Protein AF-A0AA96HIZ6-F1 (afdb_monomer_lite)

Radius of gyration: 27.11 Å; chains: 1; bounding box: 62×23×83 Å

Structure (mmCIF, N/CA/C/O backbone):
data_AF-A0AA96HIZ6-F1
#
_entry.id   AF-A0AA96HIZ6-F1
#
loop_
_atom_site.group_PDB
_atom_site.id
_atom_site.type_symbol
_atom_site.label_atom_id
_atom_site.label_alt_id
_atom_site.label_comp_id
_atom_site.label_asym_id
_atom_site.label_entity_id
_atom_site.label_seq_id
_atom_site.pdbx_PDB_ins_code
_atom_site.Cartn_x
_atom_site.Cartn_y
_atom_site.Cartn_z
_atom_site.occupancy
_atom_site.B_iso_or_equiv
_atom_site.auth_seq_id
_atom_site.auth_comp_id
_atom_site.auth_asym_id
_atom_site.auth_atom_id
_atom_site.pdbx_PDB_model_num
ATOM 1 N N . MET A 1 1 ? 24.912 2.355 -43.240 1.00 59.06 1 MET A N 1
ATOM 2 C CA . MET A 1 1 ? 25.514 1.805 -41.997 1.00 59.06 1 MET A CA 1
ATOM 3 C C . MET A 1 1 ? 25.104 2.611 -40.773 1.00 59.06 1 MET A C 1
ATOM 5 O O . MET A 1 1 ? 24.797 1.996 -39.764 1.00 59.06 1 MET A O 1
ATOM 9 N N . PHE A 1 2 ? 25.044 3.943 -40.874 1.00 67.19 2 PHE A N 1
ATOM 10 C CA . PHE A 1 2 ? 24.600 4.823 -39.789 1.00 67.19 2 PHE A CA 1
ATOM 11 C C . PHE A 1 2 ? 23.153 4.542 -39.335 1.00 67.19 2 PHE A C 1
ATOM 13 O O . PHE A 1 2 ? 22.926 4.392 -38.144 1.00 67.19 2 PHE A O 1
ATOM 20 N N . ASP A 1 3 ? 22.214 4.314 -40.262 1.00 68.44 3 ASP A N 1
ATOM 21 C CA . ASP A 1 3 ? 20.820 3.979 -39.903 1.00 68.44 3 ASP A CA 1
ATOM 22 C C . ASP A 1 3 ? 20.693 2.663 -39.122 1.00 68.44 3 ASP A C 1
ATOM 24 O O . ASP A 1 3 ? 19.996 2.606 -38.117 1.00 68.44 3 ASP A O 1
ATOM 28 N N . LYS A 1 4 ? 21.451 1.624 -39.504 1.00 69.12 4 LYS A N 1
ATOM 29 C CA . LYS A 1 4 ? 21.517 0.360 -38.744 1.00 69.12 4 LYS A CA 1
ATOM 30 C C . LYS A 1 4 ? 22.138 0.537 -37.359 1.00 69.12 4 LYS A C 1
ATOM 32 O O . LYS A 1 4 ? 21.754 -0.168 -36.433 1.00 69.12 4 LYS A O 1
ATOM 37 N N . PHE A 1 5 ? 23.102 1.447 -37.221 1.00 73.06 5 PHE A N 1
ATOM 38 C CA . PHE A 1 5 ? 23.709 1.774 -35.933 1.00 73.06 5 PHE A CA 1
ATOM 39 C C . PHE A 1 5 ? 22.720 2.527 -35.031 1.00 73.06 5 PHE A C 1
ATOM 41 O O . PHE A 1 5 ? 22.617 2.214 -33.848 1.00 73.06 5 PHE A O 1
ATOM 48 N N . ILE A 1 6 ? 21.935 3.452 -35.595 1.00 73.31 6 ILE A N 1
ATOM 49 C CA . ILE A 1 6 ? 20.859 4.152 -34.882 1.00 73.31 6 ILE A CA 1
ATOM 50 C C . ILE A 1 6 ? 19.744 3.178 -34.473 1.00 73.31 6 ILE A C 1
ATOM 52 O O . ILE A 1 6 ? 19.342 3.194 -33.313 1.00 73.31 6 ILE A O 1
ATOM 56 N N . GLU A 1 7 ? 19.292 2.282 -35.357 1.00 71.06 7 GLU A N 1
ATOM 57 C CA . GLU A 1 7 ? 18.297 1.247 -35.022 1.00 71.06 7 GLU A CA 1
ATOM 58 C C . GLU A 1 7 ? 18.797 0.278 -33.942 1.00 71.06 7 GLU A C 1
ATOM 60 O O . GLU A 1 7 ? 18.064 -0.040 -33.006 1.00 71.06 7 GLU A O 1
ATOM 65 N N . GLN A 1 8 ? 20.050 -0.183 -34.031 1.00 66.44 8 GLN A N 1
ATOM 66 C CA . GLN A 1 8 ? 20.644 -1.042 -33.003 1.00 66.44 8 GLN A CA 1
ATOM 67 C C . GLN A 1 8 ? 20.791 -0.316 -31.667 1.00 66.44 8 GLN A C 1
ATOM 69 O O . GLN A 1 8 ? 20.529 -0.911 -30.626 1.00 66.44 8 GLN A O 1
ATOM 74 N N . SER A 1 9 ? 21.164 0.965 -31.685 1.00 71.00 9 SER A N 1
ATOM 75 C CA . SER A 1 9 ? 21.255 1.780 -30.477 1.00 71.00 9 SER A CA 1
ATOM 76 C C . SER A 1 9 ? 19.879 1.984 -29.835 1.00 71.00 9 SER A C 1
ATOM 78 O O . SER A 1 9 ? 19.724 1.745 -28.641 1.00 71.00 9 SER A O 1
ATOM 80 N N . GLN A 1 10 ? 18.851 2.323 -30.619 1.00 68.88 10 GLN A N 1
ATOM 81 C CA . GLN A 1 10 ? 17.479 2.457 -30.119 1.00 68.88 10 GLN A CA 1
ATOM 82 C C . GLN A 1 10 ? 16.937 1.141 -29.543 1.00 68.88 10 GLN A C 1
ATOM 84 O O . GLN A 1 10 ? 16.339 1.148 -28.469 1.00 68.88 10 GLN A O 1
ATOM 89 N N . ASN A 1 11 ? 17.176 0.007 -30.207 1.00 75.44 11 ASN A N 1
ATOM 90 C CA . ASN A 1 11 ? 16.756 -1.302 -29.701 1.00 75.44 11 ASN A CA 1
ATOM 91 C C . ASN A 1 11 ? 17.553 -1.748 -28.464 1.00 75.44 11 ASN A C 1
ATOM 93 O O . ASN A 1 11 ? 16.991 -2.419 -27.606 1.00 75.44 11 ASN A O 1
ATOM 97 N N . ALA A 1 12 ? 18.817 -1.338 -28.324 1.00 74.25 12 ALA A N 1
ATOM 98 C CA . AL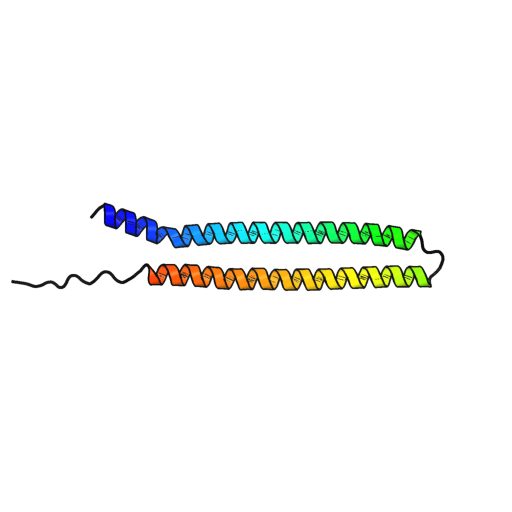A A 1 12 ? 19.623 -1.625 -27.138 1.00 74.25 12 ALA A CA 1
ATOM 99 C C . ALA A 1 12 ? 19.154 -0.855 -25.889 1.00 74.25 12 ALA A C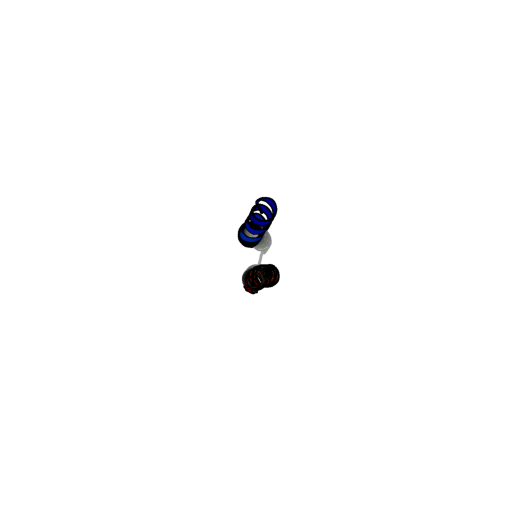 1
ATOM 101 O O . ALA A 1 12 ? 19.294 -1.357 -24.776 1.00 74.25 12 ALA A O 1
ATOM 102 N N . PHE A 1 13 ? 18.575 0.341 -26.055 1.00 80.75 13 PHE A N 1
ATOM 103 C CA . PHE A 1 13 ? 18.064 1.145 -24.936 1.00 80.75 13 PHE A CA 1
ATOM 104 C C . PHE A 1 13 ? 16.595 0.877 -24.583 1.00 80.75 13 PHE A C 1
ATOM 106 O O . PHE A 1 13 ? 16.171 1.225 -23.480 1.00 80.75 13 PHE A O 1
ATOM 113 N N . LYS A 1 14 ? 15.815 0.238 -25.466 1.00 81.31 14 LYS A N 1
ATOM 114 C CA . LYS A 1 14 ? 14.407 -0.118 -25.197 1.00 81.31 14 LYS A CA 1
ATOM 115 C C . LYS A 1 14 ? 14.203 -0.876 -23.876 1.00 81.31 14 LYS A C 1
ATOM 117 O O . LYS A 1 14 ? 13.396 -0.399 -23.084 1.00 81.31 14 LYS A O 1
ATOM 122 N N . PRO A 1 15 ? 14.962 -1.948 -23.567 1.00 83.12 15 PRO A N 1
ATOM 123 C CA . PRO A 1 15 ? 14.779 -2.684 -22.317 1.00 83.12 15 PRO A CA 1
ATOM 124 C C . PRO A 1 15 ? 15.026 -1.810 -21.084 1.00 83.12 15 PRO A C 1
ATOM 126 O O . PRO A 1 15 ? 14.335 -1.928 -20.080 1.00 83.12 15 PRO A O 1
ATOM 129 N N . VAL A 1 16 ? 15.983 -0.879 -21.163 1.00 85.12 16 VAL A N 1
ATOM 130 C CA . VAL A 1 16 ? 16.275 0.058 -20.068 1.00 85.12 16 VAL A CA 1
ATOM 131 C C . VAL A 1 16 ? 15.113 1.029 -19.858 1.00 85.12 16 VAL A C 1
ATOM 133 O O . VAL A 1 16 ? 14.690 1.236 -18.723 1.00 85.12 16 VAL A O 1
ATOM 136 N N . ASN A 1 17 ? 14.558 1.588 -20.936 1.00 85.12 17 ASN A N 1
ATOM 137 C CA . ASN A 1 17 ? 13.400 2.480 -20.851 1.00 85.12 17 ASN A CA 1
ATOM 138 C C . ASN A 1 17 ? 12.158 1.760 -20.304 1.00 85.12 17 ASN A C 1
ATOM 140 O O . ASN A 1 17 ? 11.428 2.325 -19.491 1.00 85.12 17 ASN A O 1
ATOM 144 N N . GLU A 1 18 ? 11.937 0.510 -20.712 1.00 85.94 18 GLU A N 1
ATOM 145 C CA . GLU A 1 18 ? 10.835 -0.323 -20.221 1.00 85.94 18 GLU A CA 1
ATOM 146 C C . GLU A 1 18 ? 10.987 -0.657 -18.731 1.00 85.94 18 GLU A C 1
ATOM 148 O O . GLU A 1 18 ? 10.014 -0.558 -17.988 1.00 85.94 18 GLU A O 1
ATOM 153 N N . LEU A 1 19 ? 12.205 -0.948 -18.258 1.00 87.69 19 LEU A N 1
ATOM 154 C CA . LEU A 1 19 ? 12.481 -1.153 -16.830 1.00 87.69 19 LEU A CA 1
ATOM 155 C C . LEU A 1 19 ? 12.267 0.119 -15.997 1.00 87.69 19 LEU A C 1
ATOM 157 O O . LEU A 1 19 ? 11.739 0.045 -14.887 1.00 87.69 19 LEU A O 1
ATOM 161 N N . VAL A 1 20 ? 12.647 1.291 -16.516 1.00 88.06 20 VAL A N 1
ATOM 162 C CA . VAL A 1 20 ? 12.374 2.574 -15.846 1.00 88.06 20 VAL A CA 1
ATOM 163 C C . VAL A 1 20 ? 10.867 2.808 -15.743 1.00 88.06 20 VAL A C 1
ATOM 165 O O . VAL A 1 20 ? 10.375 3.118 -14.659 1.00 88.06 20 VAL A O 1
ATOM 168 N N . ALA A 1 21 ? 10.127 2.596 -16.834 1.00 88.88 21 ALA A N 1
ATOM 169 C CA . ALA A 1 21 ? 8.673 2.729 -16.839 1.00 88.88 21 ALA A CA 1
ATOM 170 C C . ALA A 1 21 ? 7.993 1.732 -15.883 1.00 88.88 21 ALA A C 1
ATOM 172 O O . ALA A 1 21 ? 7.037 2.095 -15.195 1.00 88.88 21 ALA A O 1
ATOM 173 N N . LEU A 1 22 ? 8.499 0.496 -15.807 1.00 88.81 22 LEU A N 1
ATOM 174 C CA . LEU A 1 22 ? 8.024 -0.521 -14.871 1.00 88.81 22 LEU A CA 1
ATOM 175 C C . LEU A 1 22 ? 8.231 -0.080 -13.417 1.00 88.81 22 LEU A C 1
ATOM 177 O O . LEU A 1 22 ? 7.284 -0.120 -12.636 1.00 88.81 22 LEU A O 1
ATOM 181 N N . ASN A 1 23 ? 9.424 0.405 -13.062 1.00 86.62 23 ASN A N 1
ATOM 182 C CA . ASN A 1 23 ? 9.706 0.901 -11.712 1.00 86.62 23 ASN A CA 1
ATOM 183 C C . ASN A 1 23 ? 8.802 2.075 -11.321 1.00 86.62 23 ASN A C 1
ATOM 185 O O . ASN A 1 23 ? 8.308 2.110 -10.195 1.00 86.62 23 ASN A O 1
ATOM 189 N N . THR A 1 24 ? 8.561 3.021 -12.236 1.00 91.31 24 THR A N 1
ATOM 190 C CA . THR A 1 24 ? 7.643 4.141 -11.984 1.00 91.31 24 THR A CA 1
ATOM 191 C C . THR A 1 24 ? 6.228 3.644 -11.704 1.00 91.31 24 THR A C 1
ATOM 193 O O . THR A 1 24 ? 5.651 4.033 -10.694 1.00 91.31 24 THR A O 1
ATOM 196 N N . LYS A 1 25 ? 5.700 2.731 -12.528 1.00 90.12 25 LYS A N 1
ATOM 197 C CA . LYS A 1 25 ? 4.364 2.152 -12.314 1.00 90.12 25 LYS A CA 1
ATOM 198 C C . LYS A 1 25 ? 4.248 1.404 -10.991 1.00 90.12 25 LYS A C 1
ATOM 200 O O . LYS A 1 25 ? 3.267 1.580 -10.280 1.00 90.12 25 LYS A O 1
ATOM 205 N N . VAL A 1 26 ? 5.244 0.587 -10.649 1.00 90.81 26 VAL A N 1
ATOM 206 C CA . VAL A 1 26 ? 5.262 -0.147 -9.374 1.00 90.81 26 VAL A CA 1
ATOM 207 C C . VAL A 1 26 ? 5.268 0.828 -8.200 1.00 90.81 26 VAL A C 1
ATOM 209 O O . VAL A 1 26 ? 4.546 0.627 -7.228 1.00 90.81 26 VAL A O 1
ATOM 212 N N . PHE A 1 27 ? 6.045 1.908 -8.290 1.00 91.12 27 PHE A N 1
ATOM 213 C CA . PHE A 1 27 ? 6.070 2.935 -7.255 1.00 91.12 27 PHE A CA 1
ATOM 214 C C . PHE A 1 27 ? 4.724 3.661 -7.120 1.00 91.12 27 PHE A C 1
ATOM 216 O O . PHE A 1 27 ? 4.258 3.860 -6.000 1.00 91.12 27 PHE A O 1
ATOM 223 N N . GLU A 1 28 ? 4.086 4.020 -8.236 1.00 92.06 28 GLU A N 1
ATOM 224 C CA . GLU A 1 28 ? 2.743 4.612 -8.251 1.00 92.06 28 GLU A CA 1
ATOM 225 C C . GLU A 1 28 ? 1.711 3.672 -7.609 1.00 92.06 28 GLU A C 1
ATOM 227 O O . GLU A 1 28 ? 1.000 4.085 -6.695 1.00 92.06 28 GLU A O 1
ATOM 232 N N . GLU A 1 29 ? 1.692 2.394 -7.997 1.00 91.50 29 GLU A N 1
ATOM 233 C CA . GLU A 1 29 ? 0.768 1.393 -7.445 1.00 91.50 29 GLU A CA 1
ATOM 234 C C . GLU A 1 29 ? 0.985 1.182 -5.936 1.00 91.50 29 GLU A C 1
ATOM 236 O O . GLU A 1 29 ? 0.025 1.135 -5.163 1.00 91.50 29 GLU A O 1
ATOM 241 N N . VAL A 1 30 ? 2.242 1.106 -5.481 1.00 90.00 30 VAL A N 1
ATOM 242 C CA . VAL A 1 30 ? 2.571 0.996 -4.050 1.00 90.00 30 VAL A CA 1
ATOM 243 C C . VAL A 1 30 ? 2.141 2.250 -3.288 1.00 90.00 30 VAL A C 1
ATOM 245 O O . VAL A 1 30 ? 1.566 2.136 -2.203 1.00 90.00 30 VAL A O 1
ATOM 248 N N . ALA A 1 31 ? 2.377 3.441 -3.841 1.00 91.31 31 ALA A N 1
ATOM 249 C CA . ALA A 1 31 ? 1.970 4.698 -3.221 1.00 91.31 31 ALA A CA 1
ATOM 250 C C . ALA A 1 31 ? 0.440 4.798 -3.090 1.00 91.31 31 ALA A C 1
ATOM 252 O O . ALA A 1 31 ? -0.068 5.211 -2.043 1.00 91.31 31 ALA A O 1
ATOM 253 N N . GLU A 1 32 ? -0.306 4.377 -4.114 1.00 92.12 32 GLU A N 1
ATOM 254 C CA . GLU A 1 32 ? -1.768 4.306 -4.074 1.00 92.12 32 GLU A CA 1
ATOM 255 C C . GLU A 1 32 ? -2.266 3.306 -3.026 1.00 92.12 32 GLU A C 1
ATOM 257 O O . GLU A 1 32 ? -3.116 3.660 -2.202 1.00 92.12 32 GLU A O 1
ATOM 262 N N . LYS A 1 33 ? -1.697 2.094 -2.982 1.00 90.75 33 LYS A N 1
ATOM 263 C CA . LYS A 1 33 ? -2.045 1.070 -1.982 1.00 90.75 33 LYS A CA 1
ATOM 264 C C . LYS A 1 33 ? -1.745 1.538 -0.556 1.00 90.75 33 LYS A C 1
ATOM 266 O O . LYS A 1 33 ? -2.592 1.388 0.324 1.00 90.75 33 LYS A O 1
ATOM 271 N N . GLN A 1 34 ? -0.598 2.182 -0.322 1.00 88.12 34 GLN A N 1
ATOM 272 C CA . GLN A 1 34 ? -0.246 2.747 0.985 1.00 88.12 34 GLN A CA 1
ATOM 273 C C . GLN A 1 34 ? -1.218 3.858 1.406 1.00 88.12 34 GLN A C 1
ATOM 275 O O . GLN A 1 34 ? -1.654 3.899 2.560 1.00 88.12 34 GLN A O 1
ATOM 280 N N . LYS A 1 35 ? -1.590 4.744 0.475 1.00 93.25 35 LYS A N 1
ATOM 281 C CA . LYS A 1 3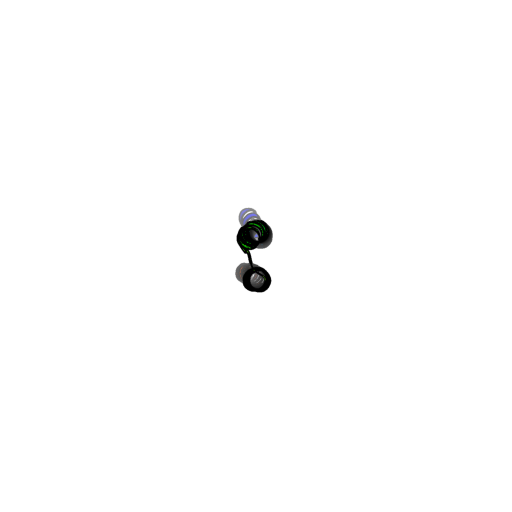5 ? -2.583 5.797 0.719 1.00 93.25 35 LYS A CA 1
ATOM 282 C C . LYS A 1 35 ? -3.954 5.209 1.049 1.00 93.25 35 LYS A C 1
ATOM 284 O O . LYS A 1 35 ? -4.595 5.671 1.992 1.00 93.25 35 LYS A O 1
ATOM 289 N N . SER A 1 36 ? -4.392 4.199 0.297 1.00 90.38 36 SER A N 1
ATOM 290 C CA . SER A 1 36 ? -5.663 3.512 0.536 1.00 90.38 36 SER A CA 1
ATOM 291 C C . SER A 1 36 ? -5.679 2.865 1.916 1.00 90.38 36 SER A C 1
ATOM 293 O O . SER A 1 36 ? -6.577 3.145 2.702 1.00 90.38 36 SER A O 1
ATOM 295 N N . PHE A 1 37 ? -4.645 2.087 2.249 1.00 91.00 37 PHE A N 1
ATOM 296 C 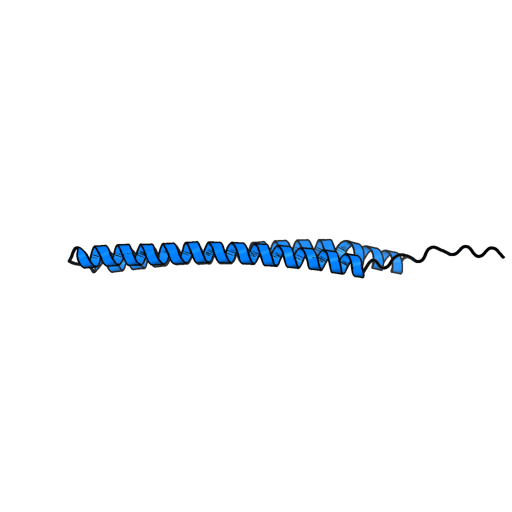CA . PHE A 1 37 ? -4.510 1.440 3.554 1.00 91.00 37 PHE A CA 1
ATOM 297 C C . PHE A 1 37 ? -4.563 2.448 4.710 1.00 91.00 37 PHE A C 1
ATOM 299 O O . PHE A 1 37 ? -5.268 2.232 5.694 1.00 91.00 37 PHE A O 1
ATOM 306 N N . PHE A 1 38 ? -3.852 3.573 4.593 1.00 92.00 38 PHE A N 1
ATOM 307 C CA . PHE A 1 38 ? -3.858 4.602 5.631 1.00 92.00 38 PHE A CA 1
ATOM 308 C C . PHE A 1 38 ? -5.236 5.252 5.804 1.00 92.00 38 PHE A C 1
ATOM 310 O O . PHE A 1 38 ? -5.731 5.354 6.926 1.00 92.00 38 PHE A O 1
ATOM 317 N N . ASN A 1 39 ? -5.866 5.672 4.705 1.00 93.81 39 ASN A N 1
ATOM 318 C CA . ASN A 1 39 ? -7.196 6.282 4.747 1.00 93.81 39 ASN A CA 1
ATOM 319 C C . ASN A 1 39 ? -8.227 5.337 5.364 1.00 93.81 39 ASN A C 1
ATOM 321 O O . ASN A 1 39 ? -9.049 5.747 6.180 1.00 93.81 39 ASN A O 1
ATOM 325 N N . ASP A 1 40 ? -8.145 4.067 4.999 1.00 91.75 40 ASP A N 1
ATOM 326 C CA . ASP A 1 40 ? -8.985 3.008 5.520 1.00 91.75 40 ASP A CA 1
ATOM 327 C C . ASP A 1 40 ? -8.819 2.815 7.030 1.00 91.75 40 ASP A C 1
ATOM 329 O O . ASP A 1 40 ? -9.812 2.769 7.750 1.00 91.75 40 ASP A O 1
ATOM 333 N N . MET A 1 41 ? -7.579 2.765 7.525 1.00 90.88 41 MET A N 1
ATOM 334 C CA . MET A 1 41 ? -7.296 2.664 8.961 1.00 90.88 41 MET A CA 1
ATOM 335 C C . MET A 1 41 ? -7.827 3.875 9.738 1.00 90.88 41 MET A C 1
ATOM 337 O O . MET A 1 41 ? -8.389 3.722 10.823 1.00 90.88 41 MET A O 1
ATOM 341 N N . VAL A 1 42 ? -7.685 5.084 9.185 1.00 93.62 42 VAL A N 1
ATOM 342 C CA . VAL A 1 42 ? -8.237 6.306 9.793 1.00 93.62 42 VAL A CA 1
ATOM 343 C C . VAL A 1 42 ? -9.764 6.249 9.840 1.00 93.62 42 VAL A C 1
ATOM 345 O O . VAL A 1 42 ? -10.357 6.533 10.882 1.00 93.62 42 VAL A O 1
ATOM 348 N N . ASN A 1 43 ? -10.405 5.853 8.740 1.00 93.50 43 ASN A N 1
ATOM 349 C CA . ASN A 1 43 ? -11.857 5.716 8.671 1.00 93.50 43 ASN A CA 1
ATOM 350 C C . ASN A 1 43 ? -12.377 4.668 9.660 1.00 93.50 43 ASN A C 1
ATOM 352 O O . ASN A 1 43 ? -13.340 4.939 10.376 1.00 93.50 43 ASN A O 1
ATOM 356 N N . ASP A 1 44 ? -11.722 3.512 9.762 1.00 91.56 44 ASP A N 1
ATOM 357 C CA . ASP A 1 44 ? -12.091 2.471 10.722 1.00 91.56 44 ASP A CA 1
ATOM 358 C C . ASP A 1 44 ? -11.911 2.930 12.168 1.00 91.56 44 ASP A C 1
ATOM 360 O O . ASP A 1 44 ? -12.760 2.638 13.007 1.00 91.56 44 ASP A O 1
ATOM 364 N N . GLY A 1 45 ? -10.868 3.710 12.461 1.00 89.69 45 GLY A N 1
ATOM 365 C CA . GLY A 1 45 ? -10.687 4.334 13.771 1.00 89.69 45 GLY A CA 1
ATOM 366 C C . GLY A 1 45 ? -11.820 5.304 14.121 1.00 89.69 45 GLY A C 1
ATOM 367 O O . GLY A 1 45 ? -12.341 5.277 15.238 1.00 89.69 45 GLY A O 1
ATOM 368 N N . LEU A 1 46 ? -12.255 6.129 13.163 1.00 93.88 46 LEU A N 1
ATOM 369 C CA . LEU A 1 46 ? -13.398 7.031 13.345 1.00 93.88 46 LEU A CA 1
ATOM 370 C C . LEU A 1 46 ? -14.709 6.261 13.540 1.00 93.88 46 LEU A C 1
ATOM 372 O O . LEU A 1 46 ? -15.509 6.617 14.409 1.00 93.88 46 LEU A O 1
ATOM 376 N N . LEU A 1 47 ? -14.930 5.203 12.757 1.00 91.56 47 LEU A N 1
ATOM 377 C CA . LEU A 1 47 ? -16.099 4.336 12.893 1.00 91.56 47 LEU A CA 1
ATOM 378 C C . LEU A 1 47 ? -16.107 3.625 14.245 1.00 91.56 47 LEU A C 1
ATOM 380 O O . LEU A 1 47 ? -17.135 3.641 14.914 1.00 91.56 47 LEU A O 1
ATOM 384 N N . PHE A 1 48 ? -14.967 3.092 14.682 1.00 91.50 48 PHE A N 1
ATOM 385 C CA . PHE A 1 48 ? -14.817 2.465 15.990 1.00 91.50 48 PHE A CA 1
ATOM 386 C C . PHE A 1 48 ? -15.093 3.454 17.125 1.00 91.50 48 PHE A C 1
ATOM 388 O O . PHE A 1 48 ? -15.876 3.148 18.017 1.00 91.50 48 PHE A O 1
ATOM 395 N N . ALA A 1 49 ? -14.534 4.668 17.080 1.00 91.12 49 ALA A N 1
ATOM 396 C CA . ALA A 1 49 ? -14.805 5.699 18.086 1.00 91.12 49 ALA A CA 1
ATOM 397 C C . ALA A 1 49 ? -16.298 6.083 18.135 1.00 91.12 49 ALA A C 1
ATOM 399 O O . ALA A 1 49 ? -16.878 6.268 19.213 1.00 91.12 49 ALA A O 1
ATOM 400 N N . LYS A 1 50 ? -16.949 6.159 16.969 1.00 90.50 50 LYS A N 1
ATOM 401 C CA . LYS A 1 50 ? -18.389 6.413 16.863 1.00 90.50 50 LYS A CA 1
ATOM 402 C C . LYS A 1 50 ? -19.215 5.248 17.411 1.00 90.50 50 LYS A C 1
ATOM 404 O O . LYS A 1 50 ? -20.156 5.485 18.162 1.00 90.50 50 LYS A O 1
ATOM 409 N N . GLU A 1 51 ? -18.862 4.011 17.077 1.00 89.69 51 GLU A N 1
ATOM 410 C CA . GLU A 1 51 ? -19.514 2.811 17.606 1.00 89.69 51 GLU A CA 1
ATOM 411 C C . GLU A 1 51 ? -19.368 2.739 19.120 1.00 89.69 51 GLU A C 1
ATOM 413 O O . GLU A 1 51 ? -20.376 2.586 19.804 1.00 89.69 51 GLU A O 1
ATOM 418 N N . LEU A 1 52 ? -18.154 2.924 19.642 1.00 89.88 52 LEU A N 1
ATOM 419 C CA . LEU A 1 52 ? -17.848 2.856 21.068 1.00 89.88 52 LEU A CA 1
ATOM 420 C C . LEU A 1 52 ? -18.627 3.903 21.871 1.00 89.88 52 LEU A C 1
ATOM 422 O O . LEU A 1 52 ? -19.185 3.581 22.915 1.00 89.88 52 LEU A O 1
ATOM 426 N N . SER A 1 53 ? -18.706 5.142 21.373 1.00 89.69 53 SER A N 1
ATOM 427 C CA . SER A 1 53 ? -19.441 6.225 22.048 1.00 89.69 53 SER A CA 1
ATOM 428 C C . SER A 1 53 ? -20.963 6.031 22.053 1.00 89.69 53 SER A C 1
ATOM 430 O O . SER A 1 53 ? -21.649 6.628 22.883 1.00 89.69 53 SER A O 1
ATOM 432 N N . ALA A 1 54 ? -21.497 5.183 21.170 1.00 92.00 54 ALA A N 1
ATOM 433 C CA . ALA A 1 54 ? -22.916 4.839 21.127 1.00 92.00 54 ALA A CA 1
ATOM 434 C C . ALA A 1 54 ? -23.297 3.674 22.063 1.00 92.00 54 ALA A C 1
ATOM 436 O O . ALA A 1 54 ? -24.484 3.500 22.356 1.00 92.00 54 ALA A O 1
ATOM 437 N N . GLN A 1 55 ? -22.331 2.881 22.541 1.00 90.81 55 GLN A N 1
ATOM 438 C CA . GLN A 1 55 ? -22.611 1.725 23.399 1.00 90.81 55 GLN A CA 1
ATOM 439 C C . GLN A 1 55 ? -22.821 2.138 24.858 1.00 90.81 55 GLN A C 1
ATOM 441 O O . GLN A 1 55 ? -22.066 2.929 25.416 1.00 90.81 55 GLN A O 1
ATOM 446 N N . LYS A 1 56 ? -23.843 1.560 25.499 1.00 90.06 56 LYS A N 1
ATOM 447 C CA . LYS A 1 56 ? -24.165 1.796 26.920 1.00 90.06 56 LYS A CA 1
ATOM 448 C C . LYS A 1 56 ? -23.821 0.619 27.829 1.00 90.06 56 LYS A C 1
ATOM 450 O O . LYS A 1 56 ? -23.901 0.751 29.047 1.00 90.06 56 LYS A O 1
ATOM 455 N N . ASP A 1 57 ? -23.462 -0.519 27.247 1.00 91.62 57 ASP A N 1
ATOM 456 C CA . ASP A 1 57 ? -23.157 -1.745 27.970 1.00 91.62 57 ASP A CA 1
ATOM 457 C C . ASP A 1 57 ? -21.824 -2.356 27.516 1.00 91.62 57 ASP A C 1
ATOM 459 O O . ASP A 1 57 ? -21.279 -2.050 26.452 1.00 91.62 57 ASP A O 1
ATOM 463 N N . PHE A 1 58 ? -21.283 -3.227 28.367 1.00 89.81 58 PHE A N 1
ATOM 464 C CA . PHE A 1 58 ? -19.999 -3.884 28.138 1.00 89.81 58 PHE A CA 1
ATOM 465 C C . PHE A 1 58 ? -20.023 -4.841 26.935 1.00 89.81 58 PHE A C 1
ATOM 467 O O . PHE A 1 58 ? -19.007 -5.012 26.262 1.00 89.81 58 PHE A O 1
ATOM 474 N N . THR A 1 59 ? -21.177 -5.442 26.634 1.00 90.88 59 THR A N 1
ATOM 475 C CA . THR A 1 59 ? -21.312 -6.394 25.524 1.00 90.88 59 THR A CA 1
ATOM 476 C C . THR A 1 59 ? -21.152 -5.678 24.185 1.00 90.88 59 THR A C 1
ATOM 478 O O . THR A 1 59 ? -20.400 -6.141 23.330 1.00 90.88 59 THR A O 1
ATOM 481 N N . GLY A 1 60 ? -21.783 -4.515 24.022 1.00 89.19 60 GLY A N 1
ATOM 482 C CA . GLY A 1 60 ? -21.636 -3.658 22.851 1.00 89.19 60 GLY A CA 1
ATOM 483 C C . GLY A 1 60 ? -20.203 -3.158 22.680 1.00 89.19 60 GLY A C 1
ATOM 484 O O . GLY A 1 60 ? -19.672 -3.192 21.572 1.00 89.19 60 GLY A O 1
ATOM 485 N N . VAL A 1 61 ? -19.537 -2.763 23.772 1.00 90.69 61 VAL A N 1
ATOM 486 C CA . VAL A 1 61 ? -18.119 -2.356 23.742 1.00 90.69 61 VAL A CA 1
ATOM 487 C C . VAL A 1 61 ? -17.216 -3.500 23.269 1.00 90.69 61 VAL A C 1
ATOM 489 O O . VAL A 1 61 ? -16.335 -3.281 22.436 1.00 90.69 61 VAL A O 1
ATOM 492 N N . TYR A 1 62 ? -17.440 -4.720 23.763 1.00 91.94 62 TYR A N 1
ATOM 493 C CA . TYR A 1 62 ? -16.678 -5.897 23.343 1.00 91.94 62 TYR A CA 1
ATOM 494 C C . TYR A 1 62 ? -16.883 -6.214 21.857 1.00 91.94 62 TYR A C 1
ATOM 496 O O . TYR A 1 62 ? -15.912 -6.462 21.144 1.00 91.94 62 TYR A O 1
ATOM 504 N N . GLN A 1 63 ? -18.123 -6.150 21.365 1.00 90.69 63 GLN A N 1
ATOM 505 C CA . GLN A 1 63 ? -18.414 -6.373 19.946 1.00 90.69 63 GLN A CA 1
ATOM 506 C C . GLN A 1 63 ? -17.788 -5.297 19.051 1.00 90.69 63 GLN A C 1
ATOM 508 O O . GLN A 1 63 ? -17.223 -5.631 18.013 1.00 90.69 63 GLN A O 1
ATOM 513 N N . ALA A 1 64 ? -17.813 -4.027 19.468 1.00 90.81 64 ALA A N 1
ATOM 514 C CA . ALA A 1 64 ? -17.153 -2.942 18.742 1.00 90.81 64 ALA A CA 1
ATOM 515 C C . ALA A 1 64 ? -15.631 -3.161 18.657 1.00 90.81 64 ALA A C 1
ATOM 517 O O . ALA A 1 64 ? -15.042 -3.009 17.588 1.00 90.81 64 ALA A O 1
ATOM 518 N N . GLN A 1 65 ? -14.990 -3.580 19.756 1.00 90.31 65 GLN A N 1
ATOM 519 C CA . GLN A 1 65 ? -13.562 -3.923 19.747 1.00 90.31 65 GLN A CA 1
ATOM 520 C C . GLN A 1 65 ? -13.266 -5.122 18.849 1.00 90.31 65 GLN A C 1
ATOM 522 O O . GLN A 1 65 ? -12.315 -5.082 18.073 1.00 90.31 65 GLN A O 1
ATOM 527 N N . LYS A 1 66 ? -14.078 -6.180 18.935 1.00 93.69 66 LYS A N 1
ATOM 528 C CA . LYS A 1 66 ? -13.927 -7.376 18.105 1.00 93.69 66 LYS A CA 1
ATOM 529 C C . LYS A 1 66 ? -14.035 -7.037 16.615 1.00 93.69 66 LYS A C 1
ATOM 531 O O . LYS A 1 66 ? -13.138 -7.384 15.858 1.00 93.69 66 LYS A O 1
ATOM 536 N N . SER A 1 67 ? -15.074 -6.298 16.228 1.00 90.94 67 SER A N 1
ATOM 537 C CA . SER A 1 67 ? -15.304 -5.834 14.853 1.00 90.94 67 SER A CA 1
ATOM 538 C C . SER A 1 67 ? -14.144 -4.982 14.330 1.00 90.94 67 SER A C 1
ATOM 540 O O . SER A 1 67 ? -13.680 -5.181 13.210 1.00 90.94 67 SER A O 1
ATOM 542 N N . TYR A 1 68 ? -13.616 -4.066 15.151 1.00 90.44 68 TYR A N 1
ATOM 543 C CA . TYR A 1 68 ? -12.431 -3.288 14.789 1.00 90.44 68 TYR A CA 1
ATOM 544 C C . TYR A 1 68 ? -11.214 -4.187 14.522 1.00 90.44 68 TYR A C 1
ATOM 546 O O . TYR A 1 68 ? -10.544 -4.022 13.505 1.00 90.44 68 TYR A O 1
ATOM 554 N N . TRP A 1 69 ? -10.948 -5.171 15.386 1.00 93.00 69 TRP A N 1
ATOM 555 C CA . TRP A 1 69 ? -9.831 -6.100 15.197 1.00 93.00 69 TRP A CA 1
ATOM 556 C C . TRP A 1 69 ? -9.988 -7.004 13.974 1.00 93.00 69 TRP A C 1
ATOM 558 O O . TRP A 1 69 ? -9.005 -7.213 13.267 1.00 93.00 69 TRP A O 1
ATOM 568 N N . GLU A 1 70 ? -11.196 -7.495 13.695 1.00 93.19 70 GLU A N 1
ATOM 569 C CA . GLU A 1 70 ? -11.489 -8.271 12.483 1.00 93.19 70 GLU A CA 1
ATOM 570 C C . GLU A 1 70 ? -11.206 -7.439 11.221 1.00 93.19 70 GLU A C 1
ATOM 572 O O . GLU A 1 70 ? -10.508 -7.900 10.321 1.00 93.19 70 GLU A O 1
ATOM 577 N N . LYS A 1 71 ? -11.625 -6.166 11.194 1.00 91.69 71 LYS A N 1
ATOM 578 C CA . LYS A 1 71 ? -11.329 -5.252 10.075 1.00 91.69 71 LYS A CA 1
ATOM 579 C C . LYS A 1 71 ? -9.836 -4.978 9.913 1.00 91.69 71 LYS A C 1
ATOM 581 O O . LYS A 1 71 ? -9.324 -4.996 8.795 1.00 91.69 71 LYS A O 1
ATOM 586 N N . VAL A 1 72 ? -9.121 -4.740 11.015 1.00 91.81 72 VAL A N 1
ATOM 587 C CA . VAL A 1 72 ? -7.663 -4.543 10.985 1.00 91.81 72 VAL A CA 1
ATOM 588 C C . VAL A 1 72 ? -6.967 -5.794 10.448 1.00 91.81 72 VAL A C 1
ATOM 590 O O . VAL A 1 72 ? -6.084 -5.683 9.597 1.00 91.81 72 VAL A O 1
ATOM 593 N N . GLN A 1 73 ? -7.375 -6.979 10.906 1.00 93.88 73 GLN A N 1
ATOM 594 C CA . GLN A 1 73 ? -6.837 -8.249 10.428 1.00 93.88 73 GLN A CA 1
ATOM 595 C C . GLN A 1 73 ? -7.055 -8.412 8.919 1.00 93.88 73 GLN A C 1
ATOM 597 O O . GLN A 1 73 ? -6.089 -8.662 8.195 1.00 93.88 73 GLN A O 1
ATOM 602 N N . ASP A 1 74 ? -8.282 -8.210 8.437 1.00 93.12 74 ASP A N 1
ATOM 603 C CA . ASP A 1 74 ? -8.616 -8.305 7.013 1.00 93.12 74 ASP A CA 1
ATOM 604 C C . ASP A 1 74 ? -7.785 -7.334 6.166 1.00 93.12 74 ASP A C 1
ATOM 606 O O . ASP A 1 74 ? -7.26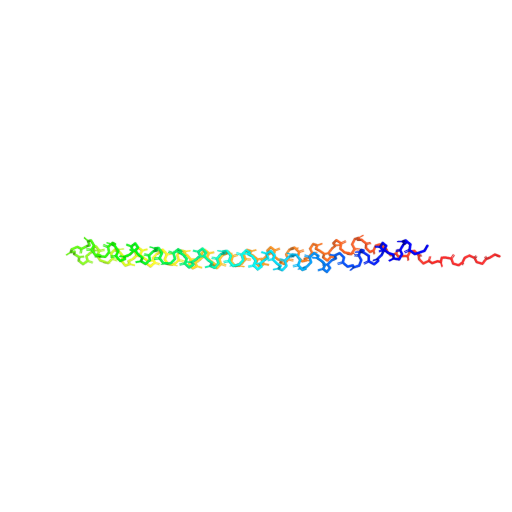2 -7.709 5.113 1.00 93.12 74 ASP A O 1
ATOM 610 N N . LYS A 1 75 ? -7.584 -6.097 6.638 1.00 90.75 75 LYS A N 1
ATOM 611 C CA . LYS A 1 75 ? -6.759 -5.102 5.937 1.00 90.75 75 LYS A CA 1
ATOM 612 C C . LYS A 1 75 ? -5.290 -5.490 5.878 1.00 90.75 75 LYS A C 1
ATOM 614 O O . LYS A 1 75 ? -4.664 -5.303 4.839 1.00 90.75 75 LYS A O 1
ATOM 619 N N . VAL A 1 76 ? -4.732 -6.043 6.952 1.00 91.00 76 VAL A N 1
ATOM 620 C CA . VAL A 1 76 ? -3.338 -6.514 6.964 1.00 91.00 76 VAL A CA 1
ATOM 621 C C . VAL A 1 76 ? -3.153 -7.697 6.013 1.00 91.00 76 VAL A C 1
ATOM 623 O O . VAL A 1 76 ? -2.175 -7.733 5.262 1.00 91.00 76 VAL A O 1
ATOM 626 N N . VAL A 1 77 ? -4.094 -8.644 6.003 1.00 94.12 77 VAL A N 1
ATOM 627 C CA . VAL A 1 77 ? -4.071 -9.788 5.077 1.00 94.12 77 VAL A CA 1
ATOM 628 C C . VAL A 1 77 ? -4.185 -9.311 3.630 1.00 94.12 77 VAL A C 1
ATOM 630 O O . VAL A 1 77 ? -3.408 -9.745 2.777 1.00 94.12 77 VAL A O 1
ATOM 633 N N . THR A 1 78 ? -5.091 -8.372 3.360 1.00 91.38 78 THR A N 1
ATOM 634 C CA . THR A 1 78 ? -5.272 -7.777 2.030 1.00 91.38 78 THR A CA 1
ATOM 635 C C . THR A 1 78 ? -4.014 -7.039 1.582 1.00 91.38 78 THR A C 1
ATOM 637 O O . THR A 1 78 ? -3.498 -7.326 0.510 1.00 91.38 78 THR A O 1
ATOM 640 N N . ALA A 1 79 ? -3.449 -6.168 2.425 1.00 89.69 79 ALA A N 1
ATOM 641 C CA . ALA A 1 79 ? -2.223 -5.431 2.118 1.00 89.69 79 ALA A CA 1
ATOM 642 C C . ALA A 1 79 ? -1.028 -6.365 1.862 1.00 89.69 79 ALA A C 1
ATOM 644 O O . ALA A 1 79 ? -0.206 -6.106 0.985 1.00 89.69 79 ALA A O 1
ATOM 645 N N . SER A 1 80 ? -0.946 -7.475 2.600 1.00 88.50 80 SER A N 1
ATOM 646 C CA . SER A 1 80 ? 0.082 -8.497 2.383 1.00 88.50 80 SER A CA 1
ATOM 647 C C . SER A 1 80 ? -0.110 -9.206 1.041 1.00 88.50 80 SER A C 1
ATOM 649 O O . SER A 1 80 ? 0.847 -9.354 0.287 1.00 88.50 80 SER A O 1
ATOM 651 N N . THR A 1 81 ? -1.343 -9.611 0.724 1.00 93.06 81 THR A N 1
ATOM 652 C CA . THR A 1 81 ? -1.698 -10.252 -0.556 1.00 93.06 81 THR A CA 1
ATOM 653 C C . THR A 1 81 ? -1.383 -9.329 -1.728 1.00 93.06 81 THR A C 1
ATOM 655 O O . THR A 1 81 ? -0.693 -9.721 -2.665 1.00 93.06 81 THR A O 1
ATOM 658 N N . ASP A 1 82 ? -1.789 -8.071 -1.614 1.00 89.06 82 ASP A N 1
ATOM 659 C CA . ASP A 1 82 ? -1.508 -7.014 -2.572 1.00 89.06 82 ASP A CA 1
ATOM 660 C C . ASP A 1 82 ? -0.007 -6.823 -2.815 1.00 89.06 82 ASP A C 1
ATOM 662 O O . ASP A 1 82 ? 0.425 -6.696 -3.961 1.00 89.06 82 ASP A O 1
ATOM 666 N N . ALA A 1 83 ? 0.802 -6.817 -1.753 1.00 88.00 83 ALA A N 1
ATOM 667 C CA . ALA A 1 83 ? 2.251 -6.704 -1.871 1.00 88.00 83 ALA A CA 1
ATOM 668 C C . ALA A 1 83 ? 2.864 -7.907 -2.610 1.00 88.00 83 ALA A C 1
ATOM 670 O O . ALA A 1 83 ? 3.737 -7.724 -3.463 1.00 88.00 83 ALA A O 1
ATOM 671 N N . TYR A 1 84 ? 2.388 -9.126 -2.329 1.00 89.06 84 TYR A N 1
ATOM 672 C CA . TYR A 1 84 ? 2.816 -10.325 -3.054 1.00 89.06 84 TYR A CA 1
ATOM 673 C C . TYR A 1 84 ? 2.440 -10.269 -4.534 1.00 89.06 84 TYR A C 1
ATOM 675 O O . TYR A 1 84 ? 3.268 -10.607 -5.380 1.00 89.06 84 TYR A O 1
ATOM 683 N N . GLU A 1 85 ? 1.232 -9.811 -4.864 1.00 91.25 85 GLU A N 1
ATOM 684 C CA . GLU A 1 85 ? 0.812 -9.660 -6.255 1.00 91.25 85 GLU A CA 1
ATOM 685 C C . GLU A 1 85 ? 1.667 -8.647 -7.014 1.00 91.25 85 GLU A C 1
ATOM 687 O O . GLU A 1 85 ? 2.112 -8.943 -8.123 1.00 91.25 85 GLU A O 1
ATOM 692 N N . VAL A 1 86 ? 1.929 -7.474 -6.427 1.00 89.69 86 VAL A N 1
ATOM 693 C CA . VAL A 1 86 ? 2.797 -6.453 -7.037 1.00 89.69 86 VAL A CA 1
ATOM 694 C C . VAL A 1 86 ? 4.184 -7.034 -7.304 1.00 89.69 86 VAL A C 1
ATOM 696 O O . VAL A 1 86 ? 4.729 -6.865 -8.396 1.00 89.69 86 VAL A O 1
ATOM 699 N N . MET A 1 87 ? 4.746 -7.773 -6.344 1.00 88.00 87 MET A N 1
ATOM 700 C CA . MET A 1 87 ? 6.052 -8.409 -6.503 1.00 88.00 87 MET A CA 1
ATOM 701 C C . MET A 1 87 ? 6.049 -9.470 -7.611 1.00 88.00 87 MET A C 1
ATOM 703 O O . MET A 1 87 ? 6.936 -9.452 -8.466 1.00 88.00 87 MET A O 1
ATOM 707 N N . ALA A 1 88 ? 5.054 -10.359 -7.633 1.00 90.50 88 ALA A N 1
ATOM 708 C CA . ALA A 1 88 ? 4.941 -11.408 -8.644 1.00 90.50 88 ALA A CA 1
ATOM 709 C C . ALA A 1 88 ? 4.771 -10.818 -10.055 1.00 90.50 88 ALA A C 1
ATOM 711 O O . ALA A 1 88 ? 5.510 -11.183 -10.970 1.00 90.50 88 ALA A O 1
ATOM 712 N N . ARG A 1 89 ? 3.880 -9.829 -10.212 1.00 89.44 89 ARG A N 1
ATOM 713 C CA . ARG A 1 89 ? 3.671 -9.107 -11.479 1.00 89.44 89 ARG A CA 1
ATOM 714 C C . ARG A 1 89 ? 4.927 -8.372 -11.943 1.00 89.44 89 ARG A C 1
ATOM 716 O O . ARG A 1 89 ? 5.227 -8.350 -13.137 1.00 89.44 89 ARG A O 1
ATOM 723 N N . THR A 1 90 ? 5.687 -7.790 -11.013 1.00 88.25 90 THR A N 1
ATOM 724 C CA . THR A 1 90 ? 6.960 -7.125 -11.329 1.00 88.25 90 THR A CA 1
ATOM 725 C C . THR A 1 90 ? 7.989 -8.130 -11.842 1.00 88.25 90 THR A C 1
ATOM 727 O O . THR A 1 90 ? 8.642 -7.871 -12.849 1.00 88.25 90 THR A O 1
ATOM 730 N N . GLN A 1 91 ? 8.118 -9.291 -11.192 1.00 87.69 91 GLN A N 1
ATOM 731 C CA . GLN A 1 91 ? 9.026 -10.354 -11.637 1.00 87.69 91 GLN A CA 1
ATOM 732 C C . GLN A 1 91 ? 8.673 -10.866 -13.038 1.00 87.69 91 GLN A C 1
ATOM 734 O O . GLN A 1 91 ? 9.570 -11.020 -13.869 1.00 87.69 91 GLN A O 1
ATOM 739 N N . GLU A 1 92 ? 7.386 -11.089 -13.311 1.00 90.06 92 GLU A N 1
ATOM 740 C CA . GLU A 1 92 ? 6.896 -11.497 -14.632 1.00 90.06 92 GLU A CA 1
ATOM 741 C C . GLU A 1 92 ? 7.201 -10.430 -15.694 1.00 90.06 92 GLU A C 1
ATOM 743 O O . GLU A 1 92 ? 7.820 -10.730 -16.713 1.00 90.06 92 GLU A O 1
ATOM 748 N N . SER A 1 93 ? 6.905 -9.161 -15.397 1.00 87.31 93 SER A N 1
ATOM 749 C CA . SER A 1 93 ? 7.162 -8.039 -16.310 1.00 87.31 93 SER A CA 1
ATOM 750 C C . SER A 1 93 ? 8.652 -7.872 -16.632 1.00 87.31 93 SER A C 1
ATOM 752 O O . SER A 1 93 ? 9.017 -7.646 -17.783 1.00 87.31 93 SER A O 1
ATOM 754 N N . VAL A 1 94 ? 9.542 -8.019 -15.642 1.00 88.06 94 VAL A N 1
ATOM 755 C CA . VAL A 1 94 ? 10.998 -7.989 -15.873 1.00 88.06 94 VAL A CA 1
ATOM 756 C C . VAL A 1 94 ? 11.440 -9.162 -16.750 1.00 88.06 94 VAL A C 1
ATOM 758 O O . VAL A 1 94 ? 12.258 -8.978 -17.655 1.00 88.06 94 VAL A O 1
ATOM 761 N N . ALA A 1 95 ? 10.915 -10.365 -16.503 1.00 87.75 95 ALA A N 1
ATOM 762 C CA . ALA A 1 95 ? 11.242 -11.539 -17.306 1.00 87.75 95 ALA A CA 1
ATOM 763 C C . ALA A 1 95 ? 10.820 -11.357 -18.772 1.00 87.75 95 ALA A C 1
ATOM 765 O O . ALA A 1 95 ? 11.571 -11.740 -19.672 1.00 87.75 95 ALA A O 1
ATOM 766 N N . ASP A 1 96 ? 9.670 -10.735 -19.015 1.00 87.81 96 ASP A N 1
ATOM 767 C CA . ASP A 1 96 ? 9.172 -10.450 -20.359 1.00 87.81 96 ASP A CA 1
ATOM 768 C C . ASP A 1 96 ? 10.001 -9.385 -21.081 1.00 87.81 96 ASP A C 1
ATOM 770 O O . ASP A 1 96 ? 10.346 -9.583 -22.247 1.00 87.81 96 ASP A O 1
ATOM 774 N N . VAL A 1 97 ? 10.425 -8.319 -20.390 1.00 86.38 97 VAL A N 1
ATOM 775 C CA . VAL A 1 97 ? 11.353 -7.315 -20.951 1.00 86.38 97 VAL A CA 1
ATOM 776 C C . VAL A 1 97 ? 12.675 -7.968 -21.378 1.00 86.38 97 VAL A C 1
ATOM 778 O O . VAL A 1 97 ? 13.191 -7.701 -22.464 1.00 86.38 97 VAL A O 1
ATOM 781 N N . ILE A 1 98 ? 13.222 -8.872 -20.558 1.00 84.31 98 ILE A N 1
ATOM 782 C CA . ILE A 1 98 ? 14.468 -9.589 -20.874 1.00 84.31 98 ILE A CA 1
ATOM 783 C C . ILE A 1 98 ? 14.281 -10.546 -22.061 1.00 84.31 98 ILE A C 1
ATOM 785 O O . ILE A 1 98 ? 15.134 -10.586 -22.950 1.00 84.31 98 ILE A O 1
ATOM 789 N N . LYS A 1 99 ? 13.179 -11.307 -22.105 1.00 83.88 99 LYS A N 1
ATOM 790 C CA . LYS A 1 99 ? 12.867 -12.201 -23.235 1.00 83.88 99 LYS A CA 1
ATOM 791 C C . LYS A 1 99 ? 12.677 -11.415 -24.532 1.00 83.88 99 LYS A C 1
ATOM 793 O O . LYS A 1 99 ? 13.300 -11.751 -25.534 1.00 83.88 99 LYS A O 1
ATOM 798 N N . GLY A 1 100 ? 11.914 -10.321 -24.495 1.00 79.75 100 GLY A N 1
ATOM 799 C CA . GLY A 1 100 ? 11.710 -9.442 -25.647 1.00 79.75 100 GLY A CA 1
ATOM 800 C C . GLY A 1 100 ? 13.015 -8.826 -26.164 1.00 79.75 100 GLY A C 1
ATOM 801 O O . GLY A 1 100 ? 13.222 -8.728 -27.375 1.00 79.75 100 GLY A O 1
ATOM 802 N N . ALA A 1 101 ? 13.943 -8.486 -25.263 1.00 77.38 101 ALA A N 1
ATOM 803 C CA . ALA A 1 101 ? 15.283 -8.031 -25.631 1.00 77.38 101 ALA A CA 1
ATOM 804 C C . ALA A 1 101 ? 16.116 -9.131 -26.318 1.00 77.38 101 ALA A C 1
ATOM 806 O O . ALA A 1 101 ? 16.830 -8.848 -27.283 1.00 77.38 101 ALA A O 1
ATOM 807 N N . ALA A 1 102 ? 16.021 -10.378 -25.843 1.00 72.44 102 ALA A N 1
ATOM 808 C CA . ALA A 1 102 ? 16.718 -11.526 -26.423 1.00 72.44 102 ALA A CA 1
ATOM 809 C C . ALA A 1 102 ? 16.169 -11.906 -27.810 1.00 72.44 102 ALA A C 1
ATOM 811 O O . ALA A 1 102 ? 16.952 -12.189 -28.718 1.00 72.44 102 ALA A O 1
ATOM 812 N N . ASP A 1 103 ? 14.852 -11.827 -28.006 1.00 69.75 103 ASP A N 1
ATOM 813 C CA . ASP A 1 103 ? 14.199 -12.103 -29.292 1.00 69.75 103 ASP A CA 1
ATOM 814 C C . ASP A 1 103 ? 14.486 -11.010 -30.341 1.00 69.75 103 ASP A C 1
ATOM 816 O O . ASP A 1 103 ? 14.613 -11.294 -31.535 1.00 69.75 103 ASP A O 1
ATOM 820 N N . GLY A 1 104 ? 14.676 -9.756 -29.909 1.00 59.47 104 GLY A N 1
ATOM 821 C CA . GLY A 1 104 ? 15.153 -8.657 -30.759 1.00 59.47 104 GLY A CA 1
ATOM 822 C C . GLY A 1 104 ? 16.641 -8.749 -31.134 1.00 59.47 104 GLY A C 1
ATOM 823 O O . GLY A 1 104 ? 17.077 -8.124 -32.105 1.00 59.47 104 GLY A O 1
ATOM 824 N N . ALA A 1 105 ? 17.423 -9.552 -30.407 1.00 53.75 105 ALA A N 1
ATOM 825 C CA . ALA A 1 105 ? 18.852 -9.769 -30.611 1.00 53.75 105 ALA A CA 1
ATOM 826 C C . ALA A 1 105 ? 19.137 -11.026 -31.457 1.00 53.75 105 ALA A C 1
ATOM 828 O O . ALA A 1 105 ? 19.968 -11.861 -31.101 1.00 53.75 105 ALA A O 1
ATOM 829 N N . ALA A 1 106 ? 18.483 -11.182 -32.614 1.00 42.53 106 ALA A N 1
ATOM 830 C CA . ALA A 1 106 ? 18.884 -12.217 -33.568 1.00 42.53 106 ALA A CA 1
ATOM 831 C C . ALA A 1 106 ? 20.352 -11.982 -34.008 1.00 42.53 106 ALA A C 1
ATOM 833 O O . ALA A 1 106 ? 20.709 -10.864 -34.397 1.00 42.53 106 ALA A O 1
ATOM 834 N N . PRO A 1 107 ? 21.230 -13.003 -33.951 1.00 45.38 107 PRO A N 1
ATOM 835 C CA . PRO A 1 107 ? 22.668 -12.812 -34.086 1.00 45.38 107 PRO A CA 1
ATOM 836 C C . PRO A 1 107 ? 23.028 -12.280 -35.473 1.00 45.38 107 PRO A C 1
ATOM 838 O O . PRO A 1 107 ? 22.596 -12.812 -36.500 1.00 45.38 107 PRO A O 1
ATOM 841 N N . ALA A 1 108 ? 23.875 -11.249 -35.504 1.00 46.66 108 ALA A N 1
ATOM 842 C CA . ALA A 1 108 ? 24.534 -10.785 -36.715 1.00 46.66 108 ALA A CA 1
ATOM 843 C C . ALA A 1 108 ? 25.181 -11.987 -37.425 1.00 46.66 108 ALA A C 1
ATOM 845 O O . ALA A 1 108 ? 26.146 -12.569 -36.925 1.00 46.66 108 ALA A O 1
ATOM 846 N N . LYS A 1 109 ? 24.624 -12.386 -38.580 1.00 44.22 109 LYS A N 1
ATOM 847 C CA . LYS A 1 109 ? 25.212 -13.401 -39.463 1.00 44.22 109 LYS A CA 1
ATOM 848 C C . LYS A 1 109 ? 26.690 -13.054 -39.658 1.00 44.22 109 LYS A C 1
ATOM 850 O O . LYS A 1 109 ? 26.997 -12.005 -40.226 1.00 44.22 109 LYS A O 1
ATOM 855 N N . LYS A 1 110 ? 27.588 -13.920 -39.166 1.00 39.78 110 LYS A N 1
ATOM 856 C CA . LYS A 1 110 ? 29.037 -13.822 -39.399 1.00 39.78 110 LYS A CA 1
ATOM 857 C C . LYS A 1 110 ? 29.275 -13.546 -40.890 1.00 39.78 110 LYS A C 1
ATOM 859 O O . LYS A 1 110 ? 28.673 -14.247 -41.708 1.00 39.78 110 LYS A O 1
ATOM 864 N N . PRO A 1 111 ? 30.136 -12.584 -41.266 1.00 43.03 111 PRO A N 1
ATOM 865 C CA . PRO A 1 111 ? 30.507 -12.419 -42.660 1.00 43.03 111 PRO A CA 1
ATOM 866 C C . PRO A 1 111 ? 31.227 -13.695 -43.106 1.00 43.03 111 PRO A C 1
ATOM 868 O O . PRO A 1 111 ? 32.354 -13.971 -42.700 1.00 43.03 111 PRO A O 1
ATOM 871 N N . THR A 1 112 ? 30.550 -14.516 -43.908 1.00 44.44 112 THR A N 1
ATOM 872 C CA . THR A 1 112 ? 31.187 -15.581 -44.680 1.00 44.44 112 THR A CA 1
ATOM 873 C C . THR A 1 112 ? 32.125 -14.913 -45.668 1.00 44.44 112 THR A C 1
ATOM 875 O O . THR A 1 112 ? 31.690 -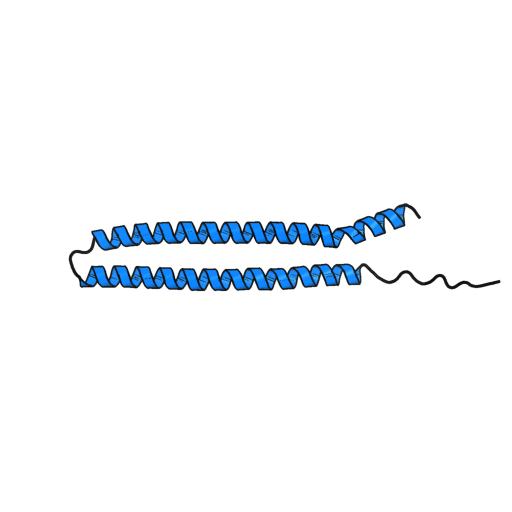14.410 -46.703 1.00 44.44 112 THR A O 1
ATOM 878 N N . ASN A 1 113 ? 33.405 -14.877 -45.313 1.00 48.34 113 ASN A N 1
ATOM 879 C CA . ASN A 1 113 ? 34.478 -14.464 -46.196 1.00 48.34 113 ASN A CA 1
ATOM 880 C C . ASN A 1 113 ? 34.565 -15.496 -47.333 1.00 48.34 113 ASN A C 1
ATOM 882 O O . ASN A 1 113 ? 35.147 -16.566 -47.160 1.00 48.34 113 ASN A O 1
ATOM 886 N N . LYS A 1 114 ? 33.912 -15.228 -48.470 1.00 41.34 114 LYS A N 1
ATOM 887 C CA . LYS A 1 114 ? 34.191 -15.948 -49.714 1.00 41.34 114 LYS A CA 1
ATOM 888 C C . LYS A 1 114 ? 35.351 -15.233 -50.389 1.00 41.34 114 LYS A C 1
ATOM 890 O O . LYS A 1 114 ? 35.161 -14.191 -51.005 1.00 41.34 114 LYS A O 1
ATOM 895 N N . ALA A 1 115 ? 36.539 -15.804 -50.227 1.00 48.56 115 ALA A N 1
ATOM 896 C CA . ALA A 1 115 ? 37.658 -15.542 -51.112 1.00 48.56 115 ALA A CA 1
ATOM 897 C C . ALA A 1 115 ? 37.285 -16.016 -52.528 1.00 48.56 115 ALA A C 1
ATOM 899 O O . ALA A 1 115 ? 36.830 -17.150 -52.710 1.00 48.56 115 ALA A O 1
ATOM 900 N N . SER A 1 116 ? 37.441 -15.142 -53.515 1.00 37.81 116 SER A N 1
ATOM 901 C CA . SER A 1 116 ? 37.559 -15.454 -54.942 1.00 37.81 116 SER A CA 1
ATOM 902 C C . SER A 1 116 ? 38.433 -14.384 -55.571 1.00 37.81 116 SER A C 1
ATOM 904 O O . SER A 1 116 ? 38.225 -13.203 -55.210 1.00 37.81 116 SER A O 1
#

Secondary structure (DSSP, 8-state):
-HHHHHHHHHHHHHHHHHHHHHHHHHHHHHHHHHHHHHHHHHHHHHHHHHHHHH--SHHHHHHHHHHHHHHHHHHHHHHHHHHHHHHHHHHHHHHHHHHHHHHH------------

Foldseek 3Di:
DVVVVVVVVVLVCVLVVLLVVLVVVLVVLLVVLVVVLVVQLVVLVVVLVVQCVPDPDPVSNVVSVVVSVVSVVVSVVVSVVSVVVSVVVSVVSNVVSVVVSVVVCDDDDDPPPDDD

Sequence (116 aa):
MFDKFIEQSQNAFKPVNELVALNTKVFEEVAEKQKSFFNDMVNDGLLFAKELSAQKDFTGVYQAQKSYWEKVQDKVVTASTDAYEVMARTQESVADVIKGAADGAAPAKKPTNKAS

pLDDT: mean 82.39, std 14.92, range [37.81, 94.12]